Protein AF-A0A537AN79-F1 (afdb_monomer)

Foldseek 3Di:
DDPDDPPPVVVPVPPPPVVVVVCVLQDCVVVADDLPDDDPVVSVVRLVSVLVSLVVLVVNLVVLVVLLVVLQVVLVCCCVPPVPPVSSVVSVVSSVVSVVSSVVSVVSSVVSVVD

Mean predicted aligned error: 10.11 Å

Sequence (115 aa):
MHAGEHQRSERSLPVEPFRELLYRYFFFDWLFRDTSHGTLLERESALRFNRQMRHYLLVYLRRWIMLVICSCALGASFEKALSLNYMASALYCLTSVSLVAATIIVRLWLGLKYE

Solvent-accessible surface area (backbone atoms only — not comparable to full-atom values): 6606 Å² total; per-residue (Å²): 143,76,96,72,70,93,59,77,71,70,80,68,67,78,80,69,53,68,68,57,55,49,45,63,71,76,49,64,69,90,76,50,61,79,57,89,63,77,55,74,69,55,27,54,53,32,51,56,50,40,48,68,53,47,65,57,52,56,56,52,36,52,55,32,50,48,48,27,51,50,30,43,53,50,19,55,47,36,41,74,74,65,66,39,57,70,61,20,49,54,27,45,53,52,21,52,56,31,46,53,55,34,51,52,51,49,51,51,52,48,49,60,67,77,106

Radius of gyration: 21.77 Å; Cα contacts (8 Å, |Δi|>4): 70; chains: 1; bounding box: 38×49×72 Å

Structure (mmCIF, N/CA/C/O backbone):
data_AF-A0A537AN79-F1
#
_entry.id   AF-A0A537AN79-F1
#
loop_
_atom_site.group_PDB
_atom_site.id
_atom_site.type_symbol
_atom_site.label_atom_id
_atom_site.label_alt_id
_atom_site.label_comp_id
_atom_site.label_asym_id
_atom_site.label_entity_id
_atom_site.label_seq_id
_atom_site.pdbx_PDB_ins_code
_atom_site.Cartn_x
_atom_site.Cartn_y
_atom_site.Cartn_z
_atom_site.occupancy
_atom_site.B_iso_or_equiv
_atom_site.auth_seq_id
_atom_site.auth_comp_id
_atom_site.auth_asym_id
_atom_site.auth_atom_id
_atom_site.pdbx_PDB_model_num
ATOM 1 N N . MET A 1 1 ? 13.373 -34.630 46.521 1.00 45.03 1 MET A N 1
ATOM 2 C CA . MET A 1 1 ? 14.368 -34.006 45.624 1.00 45.03 1 MET A CA 1
ATOM 3 C C . MET A 1 1 ? 14.453 -34.845 44.360 1.00 45.03 1 MET A C 1
ATOM 5 O O . MET A 1 1 ? 15.191 -35.816 44.334 1.00 45.03 1 MET A O 1
ATOM 9 N N . HIS A 1 2 ? 13.649 -34.520 43.351 1.00 43.91 2 HIS A N 1
ATOM 10 C 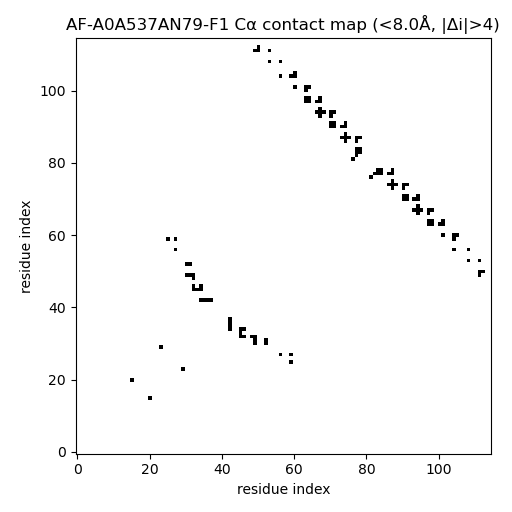CA . HIS A 1 2 ? 13.810 -35.052 42.002 1.00 43.91 2 HIS A CA 1
ATOM 11 C C . HIS A 1 2 ? 13.875 -33.851 41.072 1.00 43.91 2 HIS A C 1
ATOM 13 O O . HIS A 1 2 ? 12.955 -33.039 41.028 1.00 43.91 2 HIS A O 1
ATOM 19 N N . ALA A 1 3 ? 15.029 -33.720 40.429 1.00 52.31 3 ALA A N 1
ATOM 20 C CA . ALA A 1 3 ? 15.300 -32.785 39.360 1.00 52.31 3 ALA A CA 1
ATOM 21 C C . ALA A 1 3 ? 14.358 -33.104 38.191 1.00 52.31 3 ALA A C 1
ATOM 23 O O . ALA A 1 3 ? 14.633 -33.990 37.387 1.00 52.31 3 ALA A O 1
ATOM 24 N N . GLY A 1 4 ? 13.208 -32.437 38.168 1.00 51.91 4 GLY A N 1
ATOM 25 C CA . GLY A 1 4 ? 12.260 -32.465 37.069 1.00 51.91 4 GLY A CA 1
ATOM 26 C C . GLY A 1 4 ? 12.420 -31.203 36.237 1.00 51.91 4 GLY A C 1
ATOM 27 O O . GLY A 1 4 ? 12.190 -30.107 36.738 1.00 51.91 4 GLY A O 1
ATOM 28 N N . GLU A 1 5 ? 12.799 -31.400 34.974 1.00 52.00 5 GLU A N 1
ATOM 29 C CA . GLU A 1 5 ? 12.367 -30.556 33.854 1.00 52.00 5 GLU A CA 1
ATOM 30 C C . GLU A 1 5 ? 12.964 -29.136 33.872 1.00 52.00 5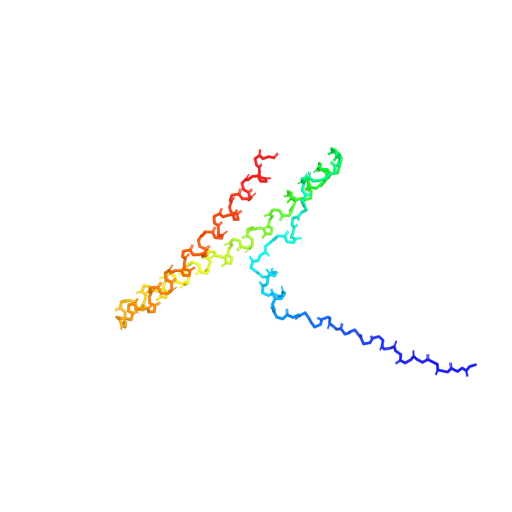 GLU A C 1
ATOM 32 O O . GLU A 1 5 ? 12.308 -28.135 34.118 1.00 52.00 5 GLU A O 1
ATOM 37 N N . HIS A 1 6 ? 14.235 -28.909 33.553 1.00 46.97 6 HIS A N 1
ATOM 38 C CA . HIS A 1 6 ? 14.793 -29.048 32.200 1.00 46.97 6 HIS A CA 1
ATOM 39 C C . HIS A 1 6 ? 13.869 -28.766 30.988 1.00 46.97 6 HIS A C 1
ATOM 41 O O . HIS A 1 6 ? 14.263 -29.040 29.862 1.00 46.97 6 HIS A O 1
ATOM 47 N N . GLN A 1 7 ? 12.731 -28.093 31.169 1.00 46.88 7 GLN A N 1
ATOM 48 C CA . GLN A 1 7 ? 12.109 -27.273 30.130 1.00 46.88 7 GLN A CA 1
ATOM 49 C C . GLN A 1 7 ? 12.374 -25.815 30.536 1.00 46.88 7 GLN A C 1
ATOM 51 O O . GLN A 1 7 ? 11.568 -25.151 31.169 1.00 46.88 7 GLN A O 1
ATOM 56 N N . ARG A 1 8 ? 13.497 -25.187 30.165 1.00 44.59 8 ARG A N 1
ATOM 57 C CA . ARG A 1 8 ? 13.777 -24.887 28.753 1.00 44.59 8 ARG A CA 1
ATOM 58 C C . ARG A 1 8 ? 12.482 -25.020 27.954 1.00 44.59 8 ARG A C 1
ATOM 60 O O . ARG A 1 8 ? 12.370 -25.877 27.090 1.00 44.59 8 ARG A O 1
ATOM 67 N N . SER A 1 9 ? 11.474 -24.224 28.330 1.00 44.97 9 SER A N 1
ATOM 68 C CA . SER A 1 9 ? 10.473 -23.752 27.393 1.00 44.97 9 SER A CA 1
ATOM 69 C C . SER A 1 9 ? 11.324 -23.191 26.273 1.00 44.97 9 SER A C 1
ATOM 71 O O . SER A 1 9 ? 11.895 -22.102 26.379 1.00 44.97 9 SER A O 1
ATOM 73 N N . GLU A 1 10 ? 11.605 -24.057 25.299 1.00 47.75 10 GLU A N 1
ATOM 74 C CA . GLU A 1 10 ? 12.057 -23.666 23.998 1.00 47.75 10 GLU A CA 1
ATOM 75 C C . GLU A 1 10 ? 11.072 -22.576 23.667 1.00 47.75 10 GLU A C 1
ATOM 77 O O . GLU A 1 10 ? 9.880 -22.830 23.477 1.00 47.75 10 GLU A O 1
ATOM 82 N N . ARG A 1 11 ? 11.560 -21.340 23.760 1.00 53.22 11 ARG A N 1
ATOM 83 C CA . ARG A 1 11 ? 10.941 -20.174 23.177 1.00 53.22 11 ARG A CA 1
ATOM 84 C C . ARG A 1 11 ? 10.983 -20.497 21.695 1.00 53.22 11 ARG A C 1
ATOM 86 O O . ARG A 1 11 ? 11.886 -20.076 20.982 1.00 53.22 11 ARG A O 1
ATOM 93 N N . SER A 1 12 ? 10.092 -21.397 21.306 1.00 54.88 12 SER A N 1
ATOM 94 C CA . SER A 1 12 ? 9.762 -21.798 19.968 1.00 54.88 12 SER A CA 1
ATOM 95 C C . SER A 1 12 ? 9.213 -20.496 19.454 1.00 54.88 12 SER A C 1
ATOM 97 O O . SER A 1 12 ? 8.070 -20.133 19.721 1.00 54.88 12 SER A O 1
ATOM 99 N N . LEU A 1 13 ? 10.129 -19.689 18.904 1.00 64.44 13 LEU A N 1
ATOM 100 C CA . LEU A 1 13 ? 9.783 -18.498 18.161 1.00 64.44 13 LEU A CA 1
ATOM 101 C C . LEU A 1 13 ? 8.667 -18.992 17.256 1.00 64.44 13 LEU A C 1
ATOM 103 O O . LEU A 1 13 ? 8.933 -19.952 16.524 1.00 64.44 13 LEU A O 1
ATOM 107 N N . PRO A 1 14 ? 7.432 -18.479 17.407 1.00 67.56 14 PRO A N 1
ATOM 108 C CA . PRO A 1 14 ? 6.332 -18.956 16.600 1.00 67.56 14 PRO A CA 1
ATOM 109 C C . PRO A 1 14 ? 6.844 -18.907 15.168 1.00 67.56 14 PRO A C 1
ATOM 111 O O . PRO A 1 14 ? 7.267 -17.842 14.708 1.00 67.56 14 PRO A O 1
ATOM 114 N N . VAL A 1 15 ? 6.972 -20.073 14.527 1.00 69.62 15 VAL A N 1
ATOM 115 C CA . VAL A 1 15 ? 7.406 -20.133 13.136 1.00 69.62 15 VAL A CA 1
ATOM 116 C C . VAL A 1 15 ? 6.203 -19.627 12.372 1.00 69.62 15 VAL A C 1
ATOM 118 O O . VAL A 1 15 ? 5.325 -20.394 11.989 1.00 69.62 15 VAL A O 1
ATOM 121 N N . GLU A 1 16 ? 6.105 -18.305 12.279 1.00 73.31 16 GLU A N 1
ATOM 122 C CA . GLU A 1 16 ? 5.013 -17.670 11.575 1.00 73.31 16 GLU A CA 1
ATOM 123 C C . GLU A 1 16 ? 5.141 -18.078 10.110 1.00 73.31 16 GLU A C 1
ATOM 125 O O . GLU A 1 16 ? 6.206 -17.900 9.501 1.00 73.31 16 GLU A O 1
ATOM 130 N N . PRO A 1 17 ? 4.090 -18.671 9.530 1.00 86.12 17 PRO A N 1
ATOM 131 C CA . PRO A 1 17 ? 4.132 -19.067 8.141 1.00 86.12 17 PRO A CA 1
ATOM 132 C C . PRO A 1 17 ? 4.373 -17.826 7.279 1.00 86.12 17 PRO A C 1
ATOM 134 O O . PRO A 1 17 ? 3.788 -16.765 7.495 1.00 86.12 17 PRO A O 1
ATOM 137 N N . PHE A 1 18 ? 5.209 -17.958 6.247 1.00 85.81 18 PHE A N 1
ATOM 138 C CA . PHE A 1 18 ? 5.569 -16.852 5.347 1.00 85.81 18 PHE A CA 1
ATOM 139 C C . PHE A 1 18 ? 4.346 -16.099 4.791 1.00 85.81 18 PHE A C 1
ATOM 141 O O . PHE A 1 18 ? 4.380 -14.884 4.600 1.00 85.81 18 PHE A O 1
ATOM 148 N N . ARG A 1 19 ? 3.232 -16.812 4.585 1.00 84.44 19 ARG A N 1
ATOM 149 C CA . ARG A 1 19 ? 1.947 -16.244 4.158 1.00 84.44 19 ARG A CA 1
ATOM 150 C C . ARG A 1 19 ? 1.385 -15.221 5.146 1.00 84.44 19 ARG A C 1
ATOM 152 O O . ARG A 1 19 ? 0.823 -14.217 4.722 1.00 84.44 19 ARG A O 1
ATOM 159 N N . GLU A 1 20 ? 1.511 -15.479 6.438 1.00 86.06 20 GLU A N 1
ATOM 160 C CA . GLU A 1 20 ? 0.995 -14.612 7.497 1.00 86.06 20 GLU A CA 1
ATOM 161 C C . GLU A 1 20 ? 1.863 -13.364 7.644 1.00 86.06 20 GLU A C 1
ATOM 163 O O . GLU A 1 20 ? 1.345 -12.248 7.725 1.00 86.06 20 GLU A O 1
ATOM 168 N N . LEU A 1 21 ? 3.180 -13.527 7.487 1.00 84.88 21 LEU A N 1
ATOM 169 C CA . LEU A 1 21 ? 4.105 -12.406 7.381 1.00 84.88 21 LEU A CA 1
ATOM 170 C C . LEU A 1 21 ? 3.790 -11.523 6.164 1.00 84.88 21 LEU A C 1
ATOM 172 O O . LEU A 1 21 ? 3.735 -10.301 6.296 1.00 84.88 21 LEU A O 1
ATOM 176 N N . LEU A 1 22 ? 3.538 -12.123 4.993 1.00 84.31 22 LEU A N 1
ATOM 177 C CA . LEU A 1 22 ? 3.122 -11.393 3.792 1.00 84.31 22 LEU A CA 1
ATOM 178 C C . LEU A 1 22 ? 1.796 -10.661 4.005 1.00 84.31 22 LEU A C 1
ATOM 180 O O . LEU A 1 22 ? 1.689 -9.483 3.661 1.00 84.31 22 LEU A O 1
ATOM 184 N N . TYR A 1 23 ? 0.804 -11.331 4.596 1.00 85.31 23 TYR A N 1
ATOM 185 C CA . TYR A 1 23 ? -0.486 -10.720 4.897 1.00 85.31 23 TYR A CA 1
ATOM 186 C C . TYR A 1 23 ? -0.303 -9.490 5.785 1.00 85.31 23 TYR A C 1
ATOM 188 O O . TYR A 1 23 ? -0.727 -8.405 5.416 1.00 85.31 23 TYR A O 1
ATOM 196 N N . ARG A 1 24 ? 0.434 -9.610 6.887 1.00 83.31 24 ARG A N 1
ATOM 197 C CA . ARG A 1 24 ? 0.689 -8.514 7.832 1.00 83.31 24 ARG A CA 1
ATOM 198 C C . ARG A 1 24 ? 1.598 -7.413 7.264 1.00 83.31 24 ARG A C 1
ATOM 200 O O . ARG A 1 24 ? 1.572 -6.263 7.711 1.00 83.31 24 ARG A O 1
ATOM 207 N N . TYR A 1 25 ? 2.416 -7.742 6.264 1.00 82.06 25 TYR A N 1
ATOM 208 C CA . TYR A 1 25 ? 3.256 -6.774 5.561 1.00 82.06 25 TYR A CA 1
ATOM 209 C C . TYR A 1 25 ? 2.468 -5.908 4.570 1.00 82.06 25 TYR A C 1
ATOM 211 O O . TYR A 1 25 ? 2.794 -4.726 4.424 1.00 82.06 25 TYR A O 1
ATOM 219 N N . PHE A 1 26 ? 1.450 -6.471 3.910 1.00 78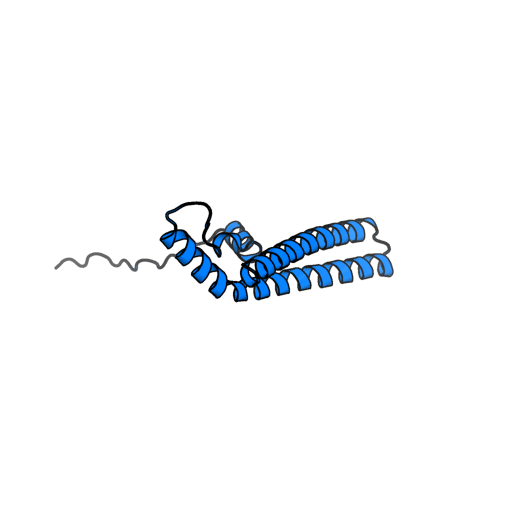.56 26 PHE A N 1
ATOM 220 C CA . PHE A 1 26 ? 0.662 -5.789 2.876 1.00 78.56 26 PHE A CA 1
ATOM 221 C C . PHE A 1 26 ? -0.692 -5.261 3.365 1.00 78.56 26 PHE A C 1
ATOM 223 O O . PHE A 1 26 ? -1.092 -4.160 2.978 1.00 78.56 26 PHE A O 1
ATOM 230 N N . PHE A 1 27 ? -1.377 -6.023 4.213 1.00 79.50 27 PHE A N 1
ATOM 231 C CA . PHE A 1 27 ? -2.692 -5.711 4.760 1.00 79.50 27 PHE A CA 1
ATOM 232 C C . PHE A 1 27 ? -2.569 -5.089 6.148 1.00 79.50 27 PHE A C 1
ATOM 234 O O . PHE A 1 27 ? -1.723 -5.472 6.948 1.00 79.50 27 PHE A O 1
ATOM 241 N N . PHE A 1 28 ? -3.444 -4.128 6.430 1.00 80.56 28 PHE A N 1
ATOM 242 C CA . PHE A 1 28 ? -3.538 -3.408 7.705 1.00 80.56 28 PHE A CA 1
ATOM 243 C C . PHE A 1 28 ? -4.839 -3.741 8.452 1.00 80.56 28 PHE A C 1
ATOM 245 O O . PHE A 1 28 ? -5.130 -3.124 9.469 1.00 80.56 28 PHE A O 1
ATOM 252 N N . ASP A 1 29 ? -5.631 -4.687 7.942 1.00 79.19 29 ASP A N 1
ATOM 253 C CA . ASP A 1 29 ? -6.936 -5.076 8.488 1.00 79.19 29 ASP A CA 1
ATOM 254 C C . ASP A 1 29 ? -6.853 -5.432 9.983 1.00 79.19 29 ASP A C 1
ATOM 256 O O . ASP A 1 29 ? -7.620 -4.923 10.791 1.00 79.19 29 ASP A O 1
ATOM 260 N N . TRP A 1 30 ? -5.802 -6.159 10.379 1.00 79.12 30 TRP A N 1
ATOM 261 C CA . TRP A 1 30 ? -5.562 -6.543 11.775 1.00 79.12 30 TRP A CA 1
ATOM 262 C C . TRP A 1 30 ? -5.332 -5.350 12.727 1.00 79.12 30 TRP A C 1
ATOM 264 O O . TRP A 1 30 ? -5.437 -5.492 13.946 1.00 79.12 30 TRP A O 1
ATOM 274 N N . LEU A 1 31 ? -4.933 -4.195 12.189 1.00 80.31 31 LEU A N 1
ATOM 275 C CA . LEU A 1 31 ? -4.549 -3.026 12.975 1.00 80.31 31 LEU A CA 1
ATOM 276 C C . LEU A 1 31 ? -5.770 -2.268 13.504 1.00 80.31 31 LEU A C 1
ATOM 278 O O . LEU A 1 31 ? -5.673 -1.582 14.524 1.00 80.31 31 LEU A O 1
ATOM 282 N N . PHE A 1 32 ? -6.896 -2.365 12.800 1.00 79.56 32 PHE A N 1
ATOM 283 C CA . PHE A 1 32 ? -8.113 -1.660 13.153 1.00 79.56 32 PHE A CA 1
ATOM 284 C C . PHE A 1 32 ? -9.079 -2.562 13.890 1.00 79.56 32 PHE A C 1
ATOM 286 O O . PHE A 1 32 ? -9.250 -3.737 13.576 1.00 79.56 32 PHE A O 1
ATOM 293 N N . ARG A 1 33 ? -9.748 -1.976 14.877 1.00 78.19 33 ARG A N 1
ATOM 294 C CA . ARG A 1 33 ? -10.833 -2.639 15.581 1.00 78.19 33 ARG A CA 1
ATOM 295 C C . ARG A 1 33 ? -12.141 -2.349 14.859 1.00 78.19 33 ARG A C 1
ATOM 297 O O . ARG A 1 33 ? -12.421 -1.184 14.569 1.00 78.19 33 ARG A O 1
ATOM 304 N N . ASP A 1 34 ? -12.920 -3.393 14.593 1.00 75.69 34 ASP A N 1
ATOM 305 C CA . ASP A 1 34 ? -14.248 -3.261 13.994 1.00 75.69 34 ASP A CA 1
ATOM 306 C C . ASP A 1 34 ? -15.165 -2.444 14.917 1.00 75.69 34 ASP A C 1
ATOM 308 O O . ASP A 1 34 ? -15.279 -2.715 16.115 1.00 75.69 34 ASP A O 1
ATOM 312 N N . THR A 1 35 ? -15.783 -1.407 14.357 1.00 70.12 35 THR A N 1
ATOM 313 C CA . THR A 1 35 ? -16.691 -0.483 15.048 1.00 70.12 35 THR A CA 1
ATOM 314 C C . THR A 1 35 ? -18.164 -0.819 14.796 1.00 70.12 35 THR A C 1
ATOM 316 O O . THR A 1 35 ? -19.050 -0.198 15.388 1.00 70.12 35 THR A O 1
ATOM 319 N N . SER A 1 36 ? -18.452 -1.813 13.950 1.00 72.50 36 SER A N 1
ATOM 320 C CA . SER A 1 36 ? -19.813 -2.180 13.537 1.00 72.50 36 SER A CA 1
ATOM 321 C C . SER A 1 36 ? -20.605 -2.849 14.666 1.00 72.50 36 SER A C 1
ATOM 323 O O . SER A 1 36 ? -21.826 -2.689 14.763 1.00 72.50 36 SER A O 1
ATOM 325 N N . HIS A 1 37 ? -19.920 -3.523 15.591 1.00 68.00 37 HIS A N 1
ATOM 326 C CA . HIS A 1 37 ? -20.523 -4.304 16.672 1.00 68.00 37 HIS A CA 1
ATOM 327 C C . HIS A 1 37 ? -20.227 -3.701 18.058 1.00 68.00 37 HIS A C 1
ATOM 329 O O . HIS A 1 37 ? -19.120 -3.233 18.308 1.00 68.00 37 HIS A O 1
ATOM 335 N N . GLY A 1 38 ? -21.219 -3.711 18.959 1.00 73.25 38 GLY A N 1
ATOM 336 C CA . GLY A 1 38 ? -21.068 -3.295 20.364 1.00 73.25 38 GLY A CA 1
ATOM 337 C C . GLY A 1 38 ? -21.948 -2.121 20.8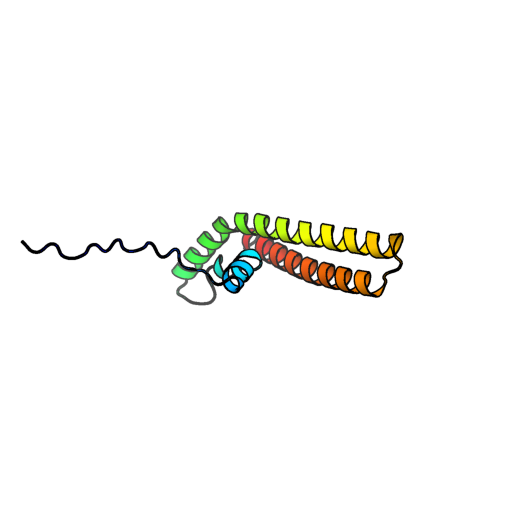05 1.00 73.25 38 GLY A C 1
ATOM 338 O O . GLY A 1 38 ? -22.674 -1.512 20.013 1.00 73.25 38 GLY A O 1
ATOM 339 N N . THR A 1 39 ? -21.886 -1.822 22.102 1.00 82.00 39 THR A N 1
ATOM 340 C CA . THR A 1 39 ? -22.562 -0.678 22.739 1.00 82.00 39 THR A CA 1
ATOM 341 C C . THR A 1 39 ? -21.930 0.660 22.323 1.00 82.00 39 THR A C 1
ATOM 343 O O . THR A 1 39 ? -20.794 0.702 21.851 1.00 82.00 39 THR A O 1
ATOM 346 N N . LEU A 1 40 ? -22.642 1.785 22.496 1.00 80.38 40 LEU A N 1
ATOM 347 C CA . LEU A 1 40 ? -22.145 3.119 22.099 1.00 80.38 40 LEU A CA 1
ATOM 348 C C . LEU A 1 40 ? -20.766 3.445 22.704 1.00 80.38 40 LEU A C 1
ATOM 350 O O . LEU A 1 40 ? -19.885 3.934 22.001 1.00 80.38 40 LEU A O 1
ATOM 354 N N . LEU A 1 41 ? -20.547 3.089 23.972 1.00 80.56 41 LEU A N 1
ATOM 355 C CA . LEU A 1 41 ? -19.278 3.321 24.668 1.00 80.56 41 LEU A CA 1
ATOM 356 C C . LEU A 1 41 ? -18.129 2.469 24.106 1.00 80.56 41 LEU A C 1
ATOM 358 O O . LEU A 1 41 ? -16.997 2.944 23.983 1.00 80.56 41 LEU A O 1
ATOM 362 N N . GLU A 1 42 ? -18.406 1.220 23.727 1.00 80.06 42 GLU A N 1
ATOM 363 C CA . GLU A 1 42 ? -17.412 0.339 23.104 1.00 80.06 42 GLU A CA 1
ATOM 364 C C . GLU A 1 42 ? -17.009 0.857 21.721 1.00 80.06 42 GLU A C 1
ATOM 366 O O . GLU A 1 42 ? -15.814 0.906 21.415 1.00 80.06 42 GLU A O 1
ATOM 371 N N . ARG A 1 43 ? -17.976 1.341 20.931 1.00 80.88 43 ARG A N 1
ATOM 372 C CA . ARG A 1 43 ? -17.730 1.952 19.615 1.00 80.88 43 ARG A CA 1
ATOM 373 C C . ARG A 1 43 ? -16.861 3.202 19.713 1.00 80.88 43 ARG A C 1
ATOM 375 O O . ARG A 1 43 ? -15.888 3.331 18.971 1.00 80.88 43 ARG A O 1
ATOM 382 N N . GLU A 1 44 ? -17.147 4.089 20.662 1.00 81.00 44 GLU A N 1
ATOM 383 C CA . GLU A 1 44 ? -16.325 5.280 20.904 1.00 81.00 44 GLU A CA 1
ATOM 384 C C . GLU A 1 44 ? -14.899 4.920 21.341 1.00 81.00 44 GLU A C 1
ATOM 386 O O . GLU A 1 44 ? -13.929 5.545 20.905 1.00 81.00 44 GLU A O 1
ATOM 391 N N . SER A 1 45 ? -14.742 3.887 22.176 1.00 80.56 45 SER A N 1
ATOM 392 C CA . SER A 1 45 ? -13.419 3.411 22.589 1.00 80.56 45 SER A CA 1
ATOM 393 C C . SER A 1 45 ? -12.612 2.848 21.411 1.00 80.56 45 SER A C 1
ATOM 395 O O . SER A 1 45 ? -11.426 3.164 21.275 1.00 80.56 45 SER A O 1
ATOM 397 N N . ALA A 1 46 ? -13.264 2.093 20.519 1.00 82.38 46 ALA A N 1
ATOM 398 C CA . ALA A 1 46 ? -12.663 1.536 19.313 1.00 82.38 46 ALA A CA 1
ATOM 399 C C . ALA A 1 46 ? -12.274 2.639 18.314 1.00 82.38 46 ALA A C 1
ATOM 401 O O . ALA A 1 46 ? -11.168 2.613 17.778 1.00 82.38 46 ALA A O 1
ATOM 402 N N . LEU A 1 47 ? -13.114 3.664 18.133 1.00 80.56 47 LEU A N 1
ATOM 403 C CA . LEU A 1 47 ? -12.814 4.814 17.272 1.00 80.56 47 LEU A CA 1
ATOM 404 C C . LEU A 1 47 ? -11.614 5.624 17.770 1.00 80.56 47 LEU A C 1
ATOM 406 O O . LEU A 1 47 ? -10.718 5.946 16.986 1.00 80.56 47 LEU A O 1
ATOM 410 N N . ARG A 1 48 ? -11.546 5.920 19.076 1.00 82.69 48 ARG A N 1
ATOM 411 C CA . ARG A 1 48 ? -10.393 6.627 19.664 1.00 82.69 48 ARG A CA 1
ATOM 412 C C . ARG A 1 48 ? -9.095 5.843 19.477 1.00 82.69 48 ARG A C 1
ATOM 414 O O . ARG A 1 48 ? -8.078 6.440 19.122 1.00 82.69 48 ARG A O 1
ATOM 421 N N . PHE A 1 49 ? -9.137 4.523 19.671 1.00 84.81 49 PHE A N 1
ATOM 422 C CA . PHE A 1 49 ? -7.994 3.643 19.429 1.00 84.81 49 PHE A CA 1
ATOM 423 C C . PHE A 1 49 ? -7.572 3.655 17.953 1.00 84.81 49 PHE A C 1
ATOM 425 O O . PHE A 1 49 ? -6.412 3.931 17.644 1.00 84.81 49 PHE A O 1
ATOM 432 N N . ASN A 1 50 ? -8.521 3.459 17.032 1.00 85.56 50 ASN A N 1
ATOM 433 C CA . ASN A 1 50 ? -8.261 3.491 15.594 1.00 85.56 50 ASN A CA 1
ATOM 434 C C . ASN A 1 50 ? -7.606 4.826 15.191 1.00 85.56 50 ASN A C 1
ATOM 436 O O . ASN A 1 50 ? -6.596 4.836 14.481 1.00 85.56 50 ASN A O 1
ATOM 440 N N . ARG A 1 51 ? -8.107 5.959 15.709 1.00 83.19 51 ARG A N 1
ATOM 441 C CA . ARG A 1 51 ? -7.576 7.302 15.421 1.00 83.19 51 ARG A CA 1
ATOM 442 C C . ARG A 1 51 ? -6.120 7.479 15.853 1.00 83.19 51 ARG A C 1
ATOM 444 O O . ARG A 1 51 ? -5.351 8.111 15.126 1.00 83.19 51 ARG A O 1
ATOM 451 N N . GLN A 1 52 ? -5.715 6.904 16.986 1.00 84.56 52 GLN A N 1
ATOM 452 C CA . GLN A 1 52 ? -4.308 6.895 17.414 1.00 84.56 52 GLN A CA 1
ATOM 453 C C . GLN A 1 52 ? -3.440 6.062 16.458 1.00 84.56 52 GLN A C 1
ATOM 455 O O . GLN A 1 52 ? -2.334 6.476 16.090 1.00 84.56 52 GLN A O 1
ATOM 460 N N . MET A 1 53 ? -3.982 4.945 15.969 1.00 83.38 53 MET A N 1
ATOM 461 C CA . MET A 1 53 ? -3.297 4.007 15.078 1.00 83.38 53 MET A CA 1
ATOM 462 C C . MET A 1 53 ? -3.141 4.496 13.627 1.00 83.38 53 MET A C 1
ATOM 464 O O . MET A 1 53 ? -2.374 3.914 12.857 1.00 83.38 53 MET A O 1
ATOM 468 N N . ARG A 1 54 ? -3.773 5.618 13.247 1.00 83.75 54 ARG A N 1
ATOM 469 C CA . ARG A 1 54 ? -3.702 6.210 11.892 1.00 83.75 54 ARG A CA 1
ATOM 470 C C . ARG A 1 54 ? -2.287 6.409 11.354 1.00 83.75 54 ARG A C 1
ATOM 472 O O . ARG A 1 54 ? -2.079 6.422 10.143 1.00 83.75 54 ARG A O 1
ATOM 479 N N . HIS A 1 55 ? -1.320 6.656 12.236 1.00 85.19 55 HIS A N 1
ATOM 480 C CA . HIS A 1 55 ? 0.049 6.987 11.842 1.00 85.19 55 HIS A CA 1
ATOM 481 C C . HIS A 1 55 ? 0.719 5.798 11.154 1.00 85.19 55 HIS A C 1
ATOM 483 O O . HIS A 1 55 ? 1.481 5.977 10.205 1.00 85.19 55 HIS A O 1
ATOM 489 N N . TYR A 1 56 ? 0.356 4.581 11.556 1.00 86.25 56 TYR A N 1
ATOM 490 C CA . TYR A 1 56 ? 0.844 3.364 10.927 1.00 86.25 56 TYR A CA 1
ATOM 491 C C . TYR A 1 56 ? 0.331 3.218 9.491 1.00 86.25 56 TYR A C 1
ATOM 493 O O . TYR A 1 56 ? 1.084 2.748 8.643 1.00 86.25 56 TYR A O 1
ATOM 501 N N . LEU A 1 57 ? -0.866 3.717 9.152 1.00 85.44 57 LEU A N 1
ATOM 502 C CA . LEU A 1 57 ? -1.354 3.698 7.762 1.00 85.44 57 LEU A CA 1
ATOM 503 C C . LEU A 1 57 ? -0.453 4.478 6.817 1.00 85.44 57 LEU A C 1
ATOM 505 O O . LEU A 1 57 ? -0.264 4.057 5.681 1.00 85.44 57 LEU A O 1
ATOM 509 N N . LEU A 1 58 ? 0.146 5.577 7.278 1.00 86.56 58 LEU A N 1
ATOM 510 C CA . LEU A 1 58 ? 1.095 6.338 6.464 1.00 86.56 58 LEU A CA 1
ATOM 511 C C . LEU A 1 58 ? 2.368 5.532 6.175 1.00 86.56 58 LEU A C 1
ATOM 513 O O . LEU A 1 58 ? 2.947 5.654 5.096 1.00 86.56 58 LEU A O 1
ATOM 517 N N . VAL A 1 59 ? 2.781 4.662 7.102 1.00 88.94 59 VAL A N 1
ATOM 518 C CA . VAL A 1 59 ? 3.909 3.743 6.889 1.00 88.94 59 VAL A CA 1
ATOM 519 C C . VAL A 1 59 ? 3.569 2.724 5.800 1.00 88.94 59 VAL A C 1
ATOM 521 O O . VAL A 1 59 ? 4.387 2.508 4.903 1.00 88.94 59 VAL A O 1
ATOM 524 N N . TYR A 1 60 ? 2.363 2.149 5.833 1.00 87.62 60 TYR A N 1
ATOM 525 C CA . TYR A 1 60 ? 1.864 1.258 4.779 1.00 87.62 60 TYR A CA 1
ATOM 526 C C . TYR A 1 60 ? 1.739 1.981 3.440 1.00 87.62 60 TYR A C 1
ATOM 528 O O . TYR A 1 60 ? 2.228 1.486 2.426 1.00 87.62 60 TYR A O 1
ATOM 536 N N . LEU A 1 61 ? 1.168 3.186 3.442 1.00 88.38 61 LEU A N 1
ATOM 537 C CA . LEU A 1 61 ? 1.021 4.015 2.252 1.00 88.38 61 LEU A CA 1
ATOM 538 C C . LEU A 1 61 ? 2.373 4.263 1.579 1.00 88.38 61 LEU A C 1
ATOM 540 O O . LEU A 1 61 ? 2.494 4.096 0.371 1.00 88.38 61 LEU A O 1
ATOM 544 N N . ARG A 1 62 ? 3.413 4.590 2.356 1.00 89.94 62 ARG A N 1
ATOM 545 C CA . ARG A 1 62 ? 4.765 4.796 1.820 1.00 89.94 62 ARG A CA 1
ATOM 546 C C . ARG A 1 62 ? 5.309 3.548 1.121 1.00 89.94 62 ARG A C 1
ATOM 548 O O . ARG A 1 62 ? 5.921 3.677 0.065 1.00 89.94 62 ARG A O 1
ATOM 555 N N . ARG A 1 63 ? 5.081 2.353 1.681 1.00 89.38 63 ARG A N 1
ATOM 556 C CA . ARG A 1 63 ? 5.503 1.079 1.064 1.00 89.38 63 ARG A CA 1
ATOM 557 C C . ARG A 1 63 ? 4.791 0.844 -0.268 1.00 89.38 63 ARG A C 1
ATOM 559 O O . ARG A 1 63 ? 5.443 0.536 -1.260 1.00 89.38 63 ARG A O 1
ATOM 566 N N . TRP A 1 64 ? 3.477 1.057 -0.303 1.00 89.94 64 TRP A N 1
ATOM 567 C CA . TRP A 1 64 ? 2.679 0.914 -1.522 1.00 89.94 64 TRP A CA 1
ATOM 568 C C . TRP A 1 64 ? 3.040 1.955 -2.591 1.00 89.94 64 TRP A C 1
ATOM 570 O O . TRP A 1 64 ? 3.169 1.600 -3.759 1.00 89.94 64 TRP A O 1
ATOM 580 N N . ILE A 1 65 ? 3.300 3.210 -2.210 1.00 90.75 65 ILE A N 1
ATOM 581 C CA . ILE A 1 65 ? 3.786 4.250 -3.134 1.00 90.75 65 ILE A CA 1
ATOM 582 C C . ILE A 1 65 ? 5.146 3.866 -3.721 1.00 90.75 65 ILE A C 1
ATOM 584 O O . ILE A 1 65 ? 5.346 4.011 -4.924 1.00 90.75 65 ILE A O 1
ATOM 588 N N . MET A 1 66 ? 6.072 3.343 -2.909 1.00 91.56 66 MET A N 1
ATOM 589 C CA . MET A 1 66 ? 7.349 2.859 -3.438 1.00 91.56 66 MET A CA 1
ATOM 590 C C . MET A 1 66 ? 7.152 1.726 -4.446 1.00 91.56 66 MET A C 1
ATOM 592 O O . MET A 1 66 ? 7.777 1.760 -5.498 1.00 91.56 66 MET A O 1
ATOM 596 N N . LEU A 1 67 ? 6.242 0.779 -4.195 1.00 90.06 67 LEU A N 1
ATOM 597 C CA . LEU A 1 67 ? 5.919 -0.270 -5.169 1.00 90.06 67 LEU A CA 1
ATOM 598 C C . LEU A 1 67 ? 5.334 0.289 -6.468 1.00 90.06 67 LEU A C 1
ATOM 600 O O . LEU A 1 67 ? 5.730 -0.159 -7.542 1.00 90.06 67 LEU A O 1
ATOM 604 N N . VAL A 1 68 ? 4.445 1.283 -6.396 1.00 90.88 68 VAL A N 1
ATOM 605 C CA . VAL A 1 68 ? 3.910 1.982 -7.579 1.00 90.88 68 VAL A CA 1
ATOM 606 C C . VAL A 1 68 ? 5.043 2.625 -8.377 1.00 90.88 68 VAL A C 1
ATOM 608 O O . VAL A 1 68 ? 5.152 2.392 -9.577 1.00 90.88 68 VAL A O 1
ATOM 611 N N . ILE A 1 69 ? 5.915 3.392 -7.718 1.00 92.62 69 ILE A N 1
ATOM 612 C CA . ILE A 1 69 ? 7.027 4.085 -8.380 1.00 92.62 69 ILE A CA 1
ATOM 613 C C . ILE A 1 69 ? 8.003 3.075 -8.988 1.00 92.62 69 ILE A C 1
ATOM 615 O O . ILE A 1 69 ? 8.348 3.200 -10.159 1.00 92.62 69 ILE A O 1
ATOM 619 N N . CYS A 1 70 ? 8.417 2.059 -8.228 1.00 92.06 70 CYS A N 1
ATOM 620 C CA . CYS A 1 70 ? 9.345 1.037 -8.700 1.00 92.06 70 CYS A CA 1
ATOM 621 C C . CYS A 1 70 ? 8.763 0.246 -9.877 1.00 92.06 70 CYS A C 1
ATOM 623 O O . CYS A 1 70 ? 9.430 0.121 -10.898 1.00 92.06 70 CYS A O 1
ATOM 625 N N . SER A 1 71 ? 7.529 -0.257 -9.774 1.00 89.00 71 SER A N 1
ATOM 626 C CA . SER A 1 71 ? 6.897 -1.030 -10.857 1.00 89.00 71 SER A CA 1
ATOM 627 C C . SER A 1 71 ? 6.680 -0.196 -12.120 1.00 89.00 71 SER A C 1
ATOM 629 O O . SER A 1 71 ? 6.970 -0.677 -13.211 1.00 89.00 71 SER A O 1
ATOM 631 N N . CYS A 1 72 ? 6.262 1.064 -11.978 1.00 89.00 72 CYS A N 1
ATOM 632 C CA . CYS A 1 72 ? 6.080 1.978 -13.104 1.00 89.00 72 CYS A CA 1
ATOM 633 C C . CYS A 1 72 ? 7.418 2.332 -13.771 1.00 89.00 72 CYS A C 1
ATOM 635 O O . CYS A 1 72 ? 7.532 2.283 -14.996 1.00 89.00 72 CYS A O 1
ATOM 637 N N . ALA A 1 73 ? 8.451 2.631 -12.974 1.00 90.31 73 ALA A N 1
ATOM 638 C CA . ALA A 1 73 ? 9.790 2.921 -13.478 1.00 90.31 73 ALA A CA 1
ATOM 639 C C . ALA A 1 73 ? 10.380 1.713 -14.214 1.00 90.31 73 ALA A C 1
ATOM 641 O O . ALA A 1 73 ? 10.862 1.863 -15.334 1.00 90.31 73 ALA A O 1
ATOM 642 N N . LEU A 1 74 ? 10.280 0.513 -13.628 1.00 89.12 74 LEU A N 1
ATOM 643 C CA . LEU A 1 74 ? 10.705 -0.721 -14.286 1.00 89.12 74 LEU A CA 1
ATOM 644 C C . LEU A 1 74 ? 9.911 -0.951 -15.576 1.00 89.12 74 LEU A C 1
ATOM 646 O O . LEU A 1 74 ? 10.525 -1.220 -16.602 1.00 89.12 74 LEU A O 1
ATOM 650 N N . GLY A 1 75 ? 8.583 -0.803 -15.555 1.00 87.44 75 GLY A N 1
ATOM 651 C CA . GLY A 1 75 ? 7.732 -0.961 -16.739 1.00 87.44 75 GLY A CA 1
ATOM 652 C C . GLY A 1 75 ? 8.177 -0.058 -17.888 1.00 87.44 75 GLY A C 1
ATOM 653 O O . GLY A 1 75 ? 8.446 -0.546 -18.985 1.00 87.44 75 GLY A O 1
ATOM 654 N N . ALA A 1 76 ? 8.389 1.228 -17.596 1.00 85.69 76 ALA A N 1
ATOM 655 C CA . ALA A 1 76 ? 8.875 2.201 -18.569 1.00 85.69 76 ALA A CA 1
ATOM 656 C C . ALA A 1 76 ? 10.298 1.888 -19.068 1.00 85.69 76 ALA A C 1
ATOM 658 O O . ALA A 1 76 ? 10.602 2.101 -20.242 1.00 85.69 76 ALA A O 1
ATOM 659 N N . SER A 1 77 ? 11.184 1.384 -18.201 1.00 84.44 77 SER A N 1
ATOM 660 C CA . SER A 1 77 ? 12.526 0.946 -18.599 1.00 84.44 77 SER A CA 1
ATOM 661 C C . SER A 1 77 ? 12.481 -0.278 -19.513 1.00 84.44 77 SER A C 1
ATOM 663 O O . SER A 1 77 ? 13.176 -0.287 -20.523 1.00 84.44 77 SER A O 1
ATOM 665 N N . PHE A 1 78 ? 11.661 -1.288 -19.210 1.00 83.62 78 PHE A N 1
ATOM 666 C CA . PHE A 1 78 ? 11.529 -2.496 -20.035 1.00 83.62 78 PHE A CA 1
ATOM 667 C C . PHE A 1 78 ? 10.916 -2.206 -21.405 1.00 83.62 78 PHE A C 1
ATOM 669 O O . PHE A 1 78 ? 11.377 -2.757 -22.407 1.00 83.62 78 PHE A O 1
ATOM 676 N N . GLU A 1 79 ? 9.922 -1.319 -21.457 1.00 83.56 79 GLU A N 1
ATOM 677 C CA . GLU A 1 79 ? 9.319 -0.862 -22.709 1.00 83.56 79 GLU A CA 1
ATOM 678 C C . GLU A 1 79 ? 10.354 -0.144 -23.588 1.00 83.56 79 GLU A C 1
ATOM 680 O O . GLU A 1 79 ? 10.548 -0.511 -24.748 1.00 83.56 79 GLU A O 1
ATOM 685 N N . LYS A 1 80 ? 11.082 0.826 -23.018 1.00 78.31 80 LYS A N 1
ATOM 686 C CA . LYS A 1 80 ? 12.043 1.652 -23.767 1.00 78.31 80 LYS A CA 1
ATOM 687 C C . LYS A 1 80 ? 13.339 0.931 -24.129 1.00 78.31 80 LYS A C 1
ATOM 689 O O . LYS A 1 80 ? 13.911 1.235 -25.170 1.00 78.31 80 LYS A O 1
ATOM 694 N N . ALA A 1 81 ? 13.834 0.036 -23.275 1.00 75.50 81 ALA A N 1
ATOM 695 C CA . ALA A 1 81 ? 15.161 -0.555 -23.439 1.00 75.50 81 ALA A CA 1
ATOM 696 C C . ALA A 1 81 ? 15.150 -1.929 -24.124 1.00 75.50 81 ALA A C 1
ATOM 698 O O . ALA A 1 81 ? 16.122 -2.261 -24.796 1.00 75.50 81 ALA A O 1
ATOM 699 N N . LEU A 1 82 ? 14.097 -2.740 -23.946 1.00 72.06 82 LEU A N 1
ATOM 700 C CA . LEU A 1 82 ? 14.076 -4.128 -24.431 1.00 72.06 82 LEU A CA 1
ATOM 701 C C . LEU A 1 82 ? 12.899 -4.450 -25.370 1.00 72.06 82 LEU A C 1
ATOM 703 O O . LEU A 1 82 ? 12.823 -5.575 -25.858 1.00 72.06 82 LEU A O 1
ATOM 707 N N . SER A 1 8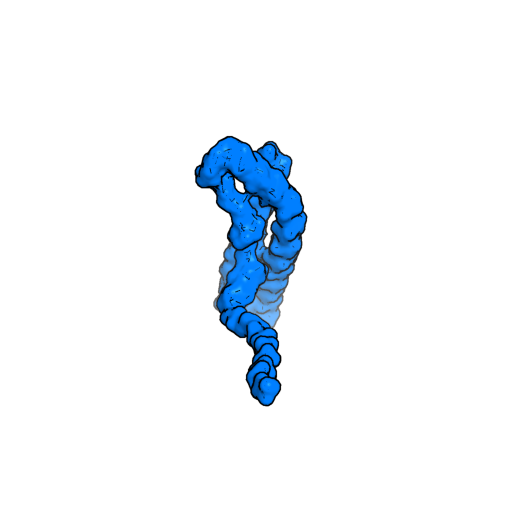3 ? 11.970 -3.512 -25.611 1.00 74.88 83 SER A N 1
ATOM 708 C CA . SER A 1 83 ? 10.747 -3.746 -26.408 1.00 74.88 83 SER A CA 1
ATOM 709 C C . SER A 1 83 ? 9.925 -4.961 -25.930 1.00 74.88 83 SE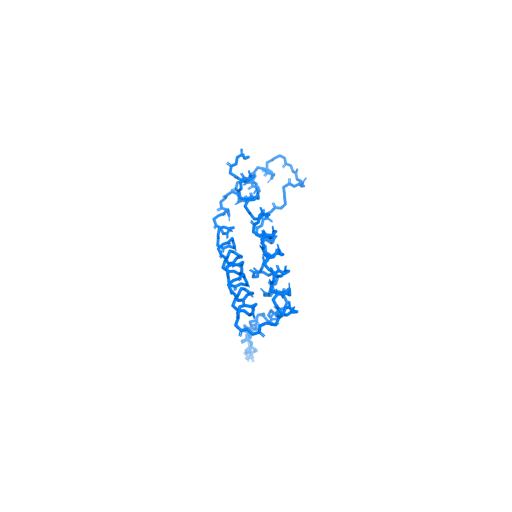R A C 1
ATOM 711 O O . SER A 1 83 ? 9.151 -5.556 -26.682 1.00 74.88 83 SER A O 1
ATOM 713 N N . LEU A 1 84 ? 10.082 -5.343 -24.656 1.00 78.12 84 LEU A N 1
ATOM 714 C CA . LEU A 1 84 ? 9.408 -6.476 -24.016 1.00 78.12 84 LEU A CA 1
ATOM 715 C C . LEU A 1 84 ? 8.004 -6.062 -23.555 1.00 78.12 84 LEU A C 1
ATOM 717 O O . LEU A 1 84 ? 7.712 -5.968 -22.361 1.00 78.12 84 LEU A O 1
ATOM 721 N N . ASN A 1 85 ? 7.119 -5.838 -24.526 1.00 79.62 85 ASN A N 1
ATOM 722 C CA . ASN A 1 85 ? 5.765 -5.311 -24.311 1.00 79.62 85 ASN A CA 1
ATOM 723 C C . ASN A 1 85 ? 4.915 -6.171 -23.356 1.00 79.62 85 ASN A C 1
ATOM 725 O O . ASN A 1 85 ? 4.108 -5.647 -22.586 1.00 79.62 85 ASN A O 1
ATOM 729 N N . TYR A 1 86 ? 5.122 -7.492 -23.346 1.00 82.94 86 TYR A N 1
ATOM 730 C CA . TYR A 1 86 ? 4.408 -8.401 -22.443 1.00 82.94 86 TYR A CA 1
ATOM 731 C C . TYR A 1 86 ? 4.827 -8.231 -20.976 1.00 82.94 86 TYR A C 1
ATOM 733 O O . TYR A 1 86 ? 3.973 -8.196 -20.090 1.00 82.94 86 TYR A O 1
ATOM 741 N N . MET A 1 87 ? 6.127 -8.075 -20.705 1.00 80.31 87 MET A N 1
ATOM 742 C CA . MET A 1 87 ? 6.623 -7.865 -19.339 1.00 80.31 87 MET A CA 1
ATOM 743 C C . MET A 1 87 ? 6.268 -6.469 -18.824 1.00 80.31 87 MET A C 1
ATOM 745 O O . MET A 1 87 ? 5.874 -6.330 -17.667 1.00 80.31 87 MET A O 1
ATOM 749 N N . ALA A 1 88 ? 6.333 -5.453 -19.691 1.00 82.94 88 ALA A N 1
ATOM 750 C CA . ALA A 1 88 ? 5.879 -4.105 -19.361 1.00 82.94 88 ALA A CA 1
ATOM 751 C C . ALA A 1 88 ? 4.388 -4.098 -18.976 1.00 82.94 88 ALA A C 1
ATOM 753 O O . ALA A 1 88 ? 4.022 -3.537 -17.947 1.00 82.94 88 ALA A O 1
ATOM 754 N N . SER A 1 89 ? 3.542 -4.811 -19.729 1.00 86.56 89 SER A N 1
ATOM 755 C CA . SER A 1 89 ? 2.105 -4.933 -19.433 1.00 86.56 89 SER A CA 1
ATOM 756 C C . SER A 1 89 ? 1.841 -5.541 -18.049 1.00 86.56 89 SER A C 1
ATOM 758 O O . SER A 1 89 ? 1.035 -5.011 -17.285 1.00 86.56 89 SER A O 1
ATOM 760 N N . ALA A 1 90 ? 2.559 -6.610 -17.681 1.00 88.19 90 ALA A N 1
ATOM 761 C CA . ALA A 1 90 ? 2.443 -7.220 -16.354 1.00 88.19 90 ALA A CA 1
ATOM 762 C C . ALA A 1 90 ? 2.855 -6.254 -15.226 1.00 88.19 90 ALA A C 1
ATOM 764 O O . ALA A 1 90 ? 2.191 -6.183 -14.189 1.00 88.19 90 ALA A O 1
ATOM 765 N N . LEU A 1 91 ? 3.923 -5.478 -15.439 1.00 87.44 91 LEU A N 1
ATOM 766 C CA . LEU A 1 91 ? 4.377 -4.461 -14.489 1.00 87.44 91 LEU A CA 1
ATOM 767 C C . LEU A 1 91 ? 3.357 -3.332 -14.337 1.00 8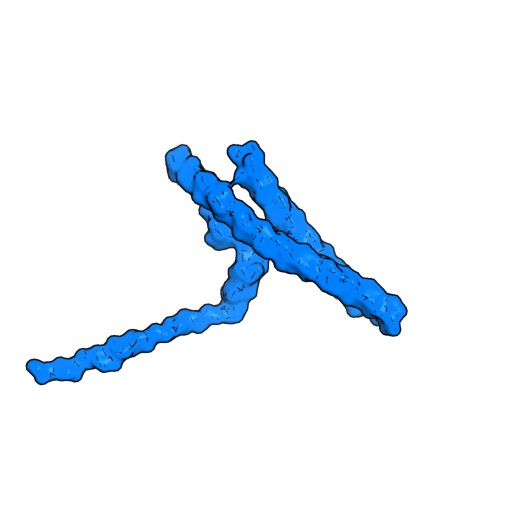7.44 91 LEU A C 1
ATOM 769 O O . LEU A 1 91 ? 3.077 -2.932 -13.209 1.00 87.44 91 LEU A O 1
ATOM 773 N N . TYR A 1 92 ? 2.733 -2.887 -15.428 1.00 86.62 92 TYR A N 1
ATOM 774 C CA . TYR A 1 92 ? 1.659 -1.898 -15.368 1.00 86.62 92 TYR A CA 1
ATOM 775 C C . TYR A 1 92 ? 0.421 -2.419 -14.633 1.00 86.62 92 TYR A C 1
ATOM 777 O O . TYR A 1 92 ? -0.127 -1.693 -13.804 1.00 86.62 92 TYR A O 1
ATOM 785 N N . CYS A 1 93 ? 0.021 -3.680 -14.833 1.00 92.12 93 CYS A N 1
ATOM 786 C CA . CYS A 1 93 ? -1.045 -4.292 -14.031 1.00 92.12 93 CYS A CA 1
ATOM 787 C C . CYS A 1 93 ? -0.707 -4.274 -12.531 1.00 92.12 93 CYS A C 1
ATOM 789 O O . CYS A 1 93 ? -1.555 -3.920 -11.708 1.00 92.12 93 CYS A O 1
ATOM 791 N N . LEU A 1 94 ? 0.538 -4.597 -12.165 1.00 89.38 94 LEU A N 1
ATOM 792 C CA . LEU A 1 94 ? 1.001 -4.535 -10.777 1.00 89.38 94 LEU A CA 1
ATOM 793 C C . LEU A 1 94 ? 0.980 -3.099 -10.226 1.00 89.38 94 LEU A C 1
ATOM 795 O O . LEU A 1 94 ? 0.574 -2.886 -9.078 1.00 89.38 94 LEU A O 1
ATOM 799 N N . THR A 1 95 ? 1.368 -2.111 -11.038 1.00 89.62 95 THR A N 1
ATOM 800 C CA . THR A 1 95 ? 1.256 -0.687 -10.696 1.00 89.62 95 THR A CA 1
ATOM 801 C C . THR A 1 95 ? -0.198 -0.306 -10.422 1.00 89.62 95 THR A C 1
ATOM 803 O O . THR A 1 95 ? -0.471 0.330 -9.405 1.00 89.62 95 THR A O 1
ATOM 806 N N . SER A 1 96 ? -1.143 -0.732 -11.268 1.00 90.75 96 SER A N 1
ATOM 807 C CA . SER A 1 96 ? -2.574 -0.457 -11.088 1.00 90.75 96 SER A CA 1
ATOM 808 C C . SER A 1 96 ? -3.119 -1.047 -9.786 1.00 90.75 96 SER A C 1
ATOM 810 O O . SER A 1 96 ? -3.768 -0.333 -9.023 1.00 90.75 96 SER A O 1
ATOM 812 N N . VAL A 1 97 ? -2.815 -2.314 -9.481 1.00 91.25 97 VAL A N 1
ATOM 813 C CA . VAL A 1 97 ? -3.240 -2.961 -8.222 1.00 91.25 97 VAL A CA 1
ATOM 814 C C . VAL A 1 97 ? -2.658 -2.232 -7.008 1.00 91.25 97 VAL A C 1
ATOM 816 O O . VAL A 1 97 ? -3.372 -1.945 -6.045 1.00 91.25 97 VAL A O 1
ATOM 819 N N . SER A 1 98 ? -1.376 -1.872 -7.074 1.00 89.69 98 SER A N 1
ATOM 820 C CA . SER A 1 98 ? -0.695 -1.144 -5.999 1.00 89.69 98 SER A CA 1
ATOM 821 C C . SER A 1 98 ? -1.285 0.253 -5.782 1.00 89.69 98 SER A C 1
ATOM 823 O O . SER A 1 98 ? -1.407 0.708 -4.643 1.00 89.69 98 SER A O 1
ATOM 825 N N . LEU A 1 99 ? -1.701 0.922 -6.861 1.00 89.81 99 LEU A N 1
ATOM 826 C CA . LEU A 1 99 ? -2.353 2.226 -6.800 1.00 89.81 99 LEU A CA 1
ATOM 827 C C . LEU A 1 99 ? -3.735 2.132 -6.144 1.00 89.81 99 LEU A C 1
ATOM 829 O O . LEU A 1 99 ? -4.049 2.943 -5.275 1.00 89.81 99 LEU A O 1
ATOM 833 N N . VAL A 1 100 ? -4.537 1.120 -6.495 1.00 92.44 100 VAL A N 1
ATOM 834 C CA . VAL A 1 100 ? -5.835 0.873 -5.846 1.00 92.44 100 VAL A CA 1
ATOM 835 C C . VAL A 1 100 ? -5.641 0.665 -4.342 1.00 92.44 100 VAL A C 1
ATOM 837 O O . VAL A 1 100 ? -6.287 1.351 -3.547 1.00 92.44 100 VAL A O 1
ATOM 840 N N . ALA A 1 101 ? -4.691 -0.180 -3.934 1.00 88.00 101 ALA A N 1
ATOM 841 C CA . ALA A 1 101 ? -4.377 -0.387 -2.519 1.00 88.00 101 ALA A CA 1
ATOM 842 C C . ALA A 1 101 ? -3.980 0.923 -1.808 1.00 88.00 101 ALA A C 1
ATOM 844 O O . ALA A 1 101 ? -4.505 1.234 -0.736 1.00 88.00 101 ALA A O 1
ATOM 845 N N . ALA A 1 102 ? -3.124 1.743 -2.429 1.00 89.06 102 ALA A N 1
ATOM 846 C CA . ALA A 1 102 ? -2.745 3.050 -1.893 1.00 89.06 102 ALA A CA 1
ATOM 847 C C . ALA A 1 102 ? -3.956 3.991 -1.733 1.00 89.06 102 ALA A C 1
ATOM 849 O O . ALA A 1 102 ? -4.087 4.656 -0.704 1.00 89.06 102 ALA A O 1
ATOM 850 N N . THR A 1 103 ? -4.875 4.025 -2.705 1.00 89.19 103 THR A N 1
ATOM 851 C CA . THR A 1 103 ? -6.075 4.880 -2.636 1.00 89.19 103 THR A CA 1
ATOM 852 C C . THR A 1 103 ? -7.032 4.464 -1.519 1.00 89.19 103 THR A C 1
ATOM 854 O O . THR A 1 103 ? -7.584 5.337 -0.847 1.00 89.19 103 THR A O 1
ATOM 857 N N . ILE A 1 104 ? -7.182 3.159 -1.261 1.00 89.50 104 ILE A N 1
ATOM 858 C CA . ILE A 1 104 ? -7.978 2.634 -0.141 1.00 89.50 104 ILE A CA 1
ATOM 859 C C . ILE A 1 104 ? -7.370 3.089 1.190 1.00 89.50 104 ILE A C 1
ATOM 861 O O . ILE A 1 104 ? -8.084 3.604 2.048 1.00 89.50 104 ILE A O 1
ATOM 865 N N . ILE A 1 105 ? -6.046 2.985 1.344 1.00 87.81 105 ILE A N 1
ATOM 866 C CA . ILE A 1 105 ? -5.345 3.442 2.555 1.00 87.81 105 ILE A CA 1
ATOM 867 C C . ILE A 1 105 ? -5.551 4.947 2.772 1.00 87.81 105 ILE A C 1
ATOM 869 O O . ILE A 1 105 ? -5.835 5.374 3.891 1.00 87.81 105 ILE A O 1
ATOM 873 N N . VAL A 1 106 ? -5.454 5.758 1.713 1.00 88.19 106 VAL A N 1
ATOM 874 C CA . VAL A 1 106 ? -5.709 7.206 1.793 1.00 88.19 106 VAL A CA 1
ATOM 875 C C . VAL A 1 106 ? -7.156 7.489 2.191 1.00 88.19 106 VAL A C 1
ATOM 877 O O . VAL A 1 106 ? -7.384 8.293 3.091 1.00 88.19 106 VAL A O 1
ATOM 880 N N . ARG A 1 107 ? -8.134 6.814 1.572 1.00 88.38 107 ARG A N 1
ATOM 881 C CA . ARG A 1 107 ? -9.561 6.940 1.913 1.00 88.38 107 ARG A CA 1
ATOM 882 C C . ARG A 1 107 ? -9.812 6.643 3.388 1.00 88.38 107 ARG A C 1
ATOM 884 O O . ARG A 1 107 ? -10.459 7.445 4.052 1.00 88.38 107 ARG A O 1
ATOM 891 N N . LEU A 1 108 ? -9.255 5.551 3.907 1.00 86.06 108 LEU A N 1
ATOM 892 C CA . LEU A 1 108 ? -9.384 5.174 5.316 1.00 86.06 108 LEU A CA 1
ATOM 893 C C . LEU A 1 108 ? -8.715 6.184 6.247 1.00 86.06 108 LEU A C 1
ATOM 895 O O . LEU A 1 108 ? -9.287 6.570 7.261 1.00 86.06 108 LEU A O 1
ATOM 899 N N . TRP A 1 109 ? -7.526 6.666 5.887 1.00 87.38 109 TRP A N 1
ATOM 900 C CA . TRP A 1 109 ? -6.825 7.682 6.668 1.00 87.38 109 TRP A CA 1
ATOM 901 C C . TRP A 1 109 ? -7.576 9.020 6.707 1.00 87.38 109 TRP A C 1
ATOM 903 O O . TRP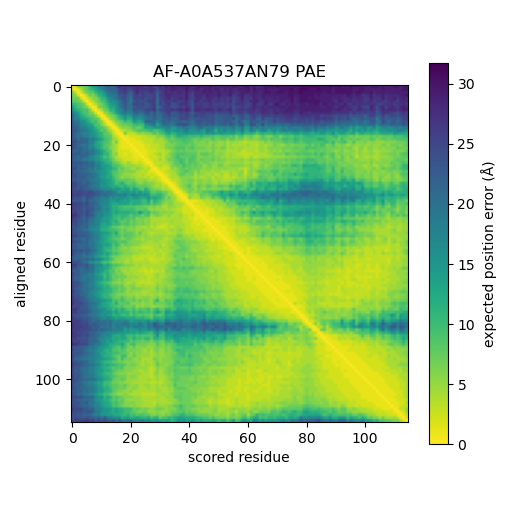 A 1 109 ? -7.549 9.707 7.730 1.00 87.38 109 TRP A O 1
ATOM 913 N N . LEU A 1 110 ? -8.236 9.397 5.605 1.00 85.81 110 LEU A N 1
ATOM 914 C CA . LEU A 1 110 ? -9.095 10.579 5.538 1.00 85.81 110 LEU A CA 1
ATOM 915 C C . LEU A 1 110 ? -10.378 10.370 6.349 1.00 85.81 110 LEU A C 1
ATOM 917 O O . LEU A 1 110 ? -10.693 11.238 7.155 1.00 85.81 110 LEU A O 1
ATOM 921 N N . GLY A 1 111 ? -11.062 9.228 6.211 1.00 83.50 111 GLY A N 1
ATOM 922 C CA . GLY A 1 111 ? -12.250 8.899 7.013 1.00 83.50 111 GLY A CA 1
ATOM 923 C C . GLY A 1 111 ? -11.967 9.047 8.507 1.00 83.50 111 GLY A C 1
ATOM 924 O O . GLY A 1 111 ? -12.581 9.857 9.185 1.00 83.50 111 GLY A O 1
ATOM 925 N N . LEU A 1 112 ? -10.875 8.444 8.975 1.00 82.12 112 LEU A N 1
ATOM 926 C CA . LEU A 1 1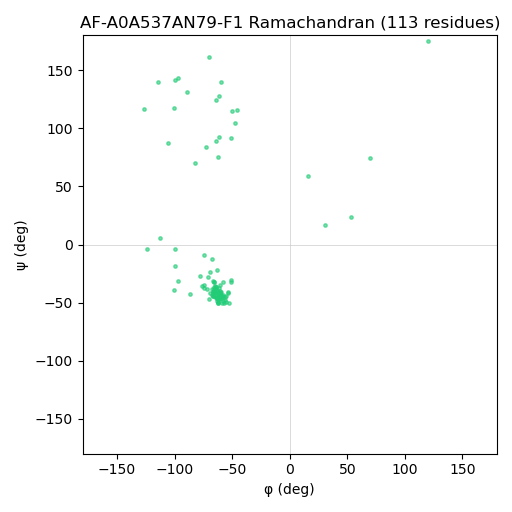12 ? -10.447 8.522 10.375 1.00 82.12 112 LEU A CA 1
ATOM 927 C C . LEU A 1 112 ? -9.972 9.916 10.840 1.00 82.12 112 LEU A C 1
ATOM 929 O O . LEU A 1 112 ? -9.721 10.139 12.030 1.00 82.12 112 LEU A O 1
ATOM 933 N N . LYS A 1 113 ? -9.743 10.845 9.902 1.00 77.25 113 LYS A N 1
ATOM 934 C CA . LYS A 1 113 ? -9.391 12.242 10.191 1.00 77.25 113 LYS A CA 1
ATOM 935 C C . LYS A 1 113 ? -10.624 13.112 10.381 1.00 77.25 113 LYS A C 1
ATOM 937 O O . LYS A 1 113 ? -10.565 14.007 11.219 1.00 77.25 113 LYS A O 1
ATOM 942 N N . TYR A 1 114 ? -11.628 12.920 9.531 1.00 72.75 114 TYR A N 1
ATOM 943 C CA . TYR A 1 114 ? -12.776 13.815 9.407 1.00 72.75 114 TYR A CA 1
ATOM 944 C C . TYR A 1 114 ? -14.020 13.308 10.144 1.00 72.75 114 TYR A C 1
ATOM 946 O O . TYR A 1 114 ? -14.884 14.124 10.445 1.00 72.75 114 TYR A O 1
ATOM 954 N N . GLU A 1 115 ? -14.077 12.017 10.476 1.00 59.53 115 GLU A N 1
ATOM 955 C CA . GLU A 1 115 ? -14.968 11.443 11.496 1.00 59.53 115 GLU A CA 1
ATOM 956 C C . GLU A 1 115 ? -14.299 11.517 12.872 1.00 59.53 115 GLU A C 1
ATOM 958 O O . GLU A 1 115 ? -14.901 12.048 13.829 1.00 59.53 115 GLU A O 1
#

pLDDT: mean 79.77, std 12.32, range [43.91, 92.62]

Secondary structure (DSSP, 8-state):
-----------------HHHHHHHHH--GGGSPP-SSS-HHHHHHHHHHHHHHHHHHHHHHHHHHHHHHHHHHHHHHHHHHH--HHHHHHHHHHHHHHHHHHHHHHHHHHHHHH-